Protein AF-A0A517XN65-F1 (afdb_monomer_lite)

Foldseek 3Di:
DQDDDDDPPPCCPPQVDCVSPVVVVVVVVCCSVPDPDDDPVVQVVVCCVPPHPDDPDPVPDPADEDCPDGNHPVCVVVCVVPRD

Sequence (84 aa):
MVWADVALSKHPRFANNVRDNLSGVSLMLRAVTRLRKPDLHALFGLHVRARGAWVESPDRADAVFAADRGLTPFDPDRVAADYL

Radius of gyration: 18.6 Å; chains: 1; bounding box: 40×21×49 Å

Organism: NCBI:txid2528023

Secondary structure (DSSP, 8-state):
---------S-TTTS-STTTTHHHHHHHHHHHHH--PPPHHHHHHHHHHHH----SSGGG-S--B-SSSBB-TT-HHHHHHHH-

Structure (mmCIF, N/CA/C/O backbone):
data_AF-A0A517XN65-F1
#
_entry.id   AF-A0A517XN65-F1
#
loop_
_atom_site.group_PDB
_atom_site.id
_atom_site.type_symbol
_atom_site.label_atom_id
_atom_site.label_alt_id
_atom_site.label_comp_id
_atom_site.label_asym_id
_atom_site.label_entity_id
_atom_site.label_seq_id
_atom_site.pdbx_PDB_ins_code
_atom_site.Cartn_x
_atom_site.Cartn_y
_atom_site.Cartn_z
_atom_site.occupancy
_atom_site.B_iso_or_equiv
_atom_site.auth_seq_id
_atom_site.auth_comp_id
_atom_site.auth_asym_id
_atom_site.auth_atom_id
_atom_site.pdbx_PDB_model_num
ATOM 1 N N . MET A 1 1 ? 8.156 -8.005 0.479 1.00 57.25 1 MET A N 1
ATOM 2 C CA . MET A 1 1 ? 8.139 -8.328 -0.965 1.00 57.25 1 MET A CA 1
ATOM 3 C C . MET A 1 1 ? 7.933 -7.036 -1.748 1.00 57.25 1 MET A C 1
ATOM 5 O O . MET A 1 1 ? 7.090 -6.246 -1.344 1.00 57.25 1 MET A O 1
ATOM 9 N N . VAL A 1 2 ? 8.718 -6.774 -2.798 1.00 66.69 2 VAL A N 1
ATOM 10 C CA . VAL A 1 2 ? 8.510 -5.627 -3.702 1.00 66.69 2 VAL A CA 1
ATOM 11 C C . VAL A 1 2 ? 8.045 -6.191 -5.038 1.00 66.69 2 VAL A C 1
ATOM 13 O O . VAL A 1 2 ? 8.831 -6.820 -5.737 1.00 66.69 2 VAL A O 1
ATOM 16 N N . TRP A 1 3 ? 6.767 -5.993 -5.354 1.00 68.12 3 TRP A N 1
ATOM 17 C CA . TRP A 1 3 ? 6.167 -6.353 -6.636 1.00 68.12 3 TRP A CA 1
ATOM 18 C C . TRP A 1 3 ? 5.674 -5.075 -7.321 1.00 68.12 3 TRP A C 1
ATOM 20 O O . TRP A 1 3 ? 5.134 -4.182 -6.656 1.00 68.12 3 TRP A O 1
ATOM 30 N N . ALA A 1 4 ? 5.977 -4.940 -8.610 1.00 72.44 4 ALA A N 1
ATOM 31 C CA . ALA A 1 4 ? 5.621 -3.785 -9.422 1.00 72.44 4 ALA A CA 1
ATOM 32 C C . ALA A 1 4 ? 5.656 -4.166 -10.904 1.00 72.44 4 ALA A C 1
ATOM 34 O O . ALA A 1 4 ? 6.672 -4.678 -11.381 1.00 72.44 4 ALA A O 1
ATOM 35 N N . ASP A 1 5 ? 4.588 -3.843 -11.627 1.00 76.38 5 ASP A N 1
ATOM 36 C CA . ASP A 1 5 ? 4.564 -3.923 -13.083 1.00 76.38 5 ASP A CA 1
ATOM 37 C C . ASP A 1 5 ? 5.210 -2.668 -13.673 1.00 76.38 5 ASP A C 1
ATOM 39 O O . ASP A 1 5 ? 4.771 -1.540 -13.442 1.00 76.38 5 ASP A O 1
ATOM 43 N N . VAL A 1 6 ? 6.296 -2.857 -14.424 1.00 75.88 6 VAL A N 1
ATOM 44 C CA . VAL A 1 6 ? 7.075 -1.762 -15.008 1.00 75.88 6 VAL A CA 1
ATOM 45 C C . VAL A 1 6 ? 7.150 -1.935 -16.518 1.00 75.88 6 VAL A C 1
ATOM 47 O O . VAL A 1 6 ? 7.716 -2.905 -17.018 1.00 75.88 6 VAL A O 1
ATOM 50 N N . ALA A 1 7 ? 6.637 -0.954 -17.258 1.00 74.88 7 ALA A N 1
ATOM 51 C CA . ALA A 1 7 ? 6.742 -0.921 -18.711 1.00 74.88 7 ALA A CA 1
ATOM 52 C C . ALA A 1 7 ? 8.034 -0.220 -19.171 1.00 74.88 7 ALA A C 1
ATOM 54 O O . ALA A 1 7 ? 8.312 0.918 -18.791 1.00 74.88 7 ALA A O 1
ATOM 55 N N . LEU A 1 8 ? 8.801 -0.865 -20.056 1.00 72.88 8 LEU A N 1
ATOM 56 C CA . LEU A 1 8 ? 9.954 -0.263 -20.738 1.00 72.88 8 LEU A CA 1
ATOM 57 C C . LEU A 1 8 ? 9.501 0.337 -22.081 1.00 72.88 8 LEU A C 1
ATOM 59 O O . LEU A 1 8 ? 9.527 -0.316 -23.122 1.00 72.88 8 LEU A O 1
ATOM 63 N N . SER A 1 9 ? 9.049 1.589 -22.061 1.00 67.69 9 SER A N 1
ATOM 64 C CA . SER A 1 9 ? 8.298 2.209 -23.166 1.00 67.69 9 SER A CA 1
ATOM 65 C C . SER A 1 9 ? 9.144 2.834 -24.283 1.00 67.69 9 SER A C 1
ATOM 67 O O . SER A 1 9 ? 8.616 3.093 -25.361 1.00 67.69 9 SER A O 1
ATOM 69 N N . LYS A 1 10 ? 10.453 3.054 -24.084 1.00 65.19 10 LYS A N 1
ATOM 70 C CA . LYS A 1 10 ? 11.271 3.795 -25.064 1.00 65.19 10 LYS A CA 1
ATOM 71 C C . LYS A 1 10 ? 11.638 2.972 -26.312 1.00 65.19 10 LYS A C 1
ATOM 73 O O . LYS A 1 10 ? 11.636 3.537 -27.396 1.00 65.19 10 LYS A O 1
ATOM 78 N N . HIS A 1 11 ? 11.876 1.655 -26.190 1.00 63.06 11 HIS A N 1
ATOM 79 C CA . HIS A 1 11 ? 12.213 0.750 -27.314 1.00 63.06 11 HIS A CA 1
ATOM 80 C C . HIS A 1 11 ? 11.747 -0.713 -27.091 1.00 63.06 11 HIS A C 1
ATOM 82 O O . HIS A 1 11 ? 12.569 -1.635 -27.089 1.00 63.06 11 HIS A O 1
ATOM 88 N N . PRO A 1 12 ? 10.435 -0.972 -26.937 1.00 61.81 12 PRO A N 1
ATOM 89 C CA . PRO A 1 12 ? 9.912 -2.275 -26.503 1.00 61.81 12 PRO A CA 1
ATOM 90 C C . PRO A 1 12 ? 10.179 -3.440 -27.474 1.00 61.81 12 PRO A C 1
ATOM 92 O O . PRO A 1 12 ? 10.053 -4.594 -27.083 1.00 61.81 12 PRO A O 1
ATOM 95 N N . ARG A 1 13 ? 10.542 -3.162 -28.735 1.00 62.72 13 ARG A N 1
ATOM 96 C CA . ARG A 1 13 ? 10.792 -4.184 -29.771 1.00 62.72 13 ARG A CA 1
ATOM 97 C C . ARG A 1 13 ? 12.269 -4.511 -30.012 1.00 62.72 13 ARG A C 1
ATOM 99 O O . ARG A 1 13 ? 12.544 -5.498 -30.678 1.00 62.72 13 ARG A O 1
ATOM 106 N N . PHE A 1 14 ? 13.197 -3.701 -29.498 1.00 59.47 14 PHE A N 1
ATOM 107 C CA . PHE A 1 14 ? 14.633 -3.828 -29.800 1.00 59.47 14 PHE A CA 1
ATOM 108 C C . PHE A 1 14 ? 15.503 -4.044 -28.559 1.00 59.47 14 PHE A C 1
ATOM 110 O O . PHE A 1 14 ? 16.564 -4.640 -28.668 1.00 59.47 14 PHE A O 1
ATOM 117 N N . ALA A 1 15 ? 15.057 -3.589 -27.384 1.00 66.62 15 ALA A N 1
ATOM 118 C CA . ALA A 1 15 ? 15.812 -3.676 -26.135 1.00 66.62 15 ALA A CA 1
ATOM 119 C C . ALA A 1 15 ? 14.873 -4.079 -24.981 1.00 66.62 15 ALA A C 1
ATOM 121 O O . ALA A 1 15 ? 14.677 -3.349 -24.006 1.00 66.62 15 ALA A O 1
ATOM 122 N N . ASN A 1 16 ? 14.204 -5.222 -25.148 1.00 71.19 16 ASN A N 1
ATOM 123 C CA . ASN A 1 16 ? 13.250 -5.766 -24.175 1.00 71.19 16 ASN A CA 1
ATOM 124 C C . ASN A 1 16 ? 13.895 -6.714 -23.152 1.00 71.19 16 ASN A C 1
ATOM 126 O O . ASN A 1 16 ? 13.238 -7.106 -22.192 1.00 71.19 16 ASN A O 1
ATOM 130 N N . ASN A 1 17 ? 15.164 -7.079 -23.347 1.00 78.69 17 ASN A N 1
ATOM 131 C CA . ASN A 1 17 ? 15.915 -7.914 -22.422 1.00 78.69 17 ASN A CA 1
ATOM 132 C C . ASN A 1 17 ? 16.878 -7.069 -21.567 1.00 78.69 17 ASN A C 1
ATOM 134 O O . ASN A 1 17 ? 17.239 -5.942 -21.910 1.00 78.69 17 ASN A O 1
ATOM 138 N N . VAL A 1 18 ? 17.305 -7.633 -20.435 1.00 81.06 18 VAL A N 1
ATOM 139 C CA . VAL A 1 18 ? 18.184 -6.948 -19.472 1.00 81.06 18 VAL A CA 1
ATOM 140 C C . VAL A 1 18 ? 19.557 -6.634 -20.065 1.00 81.06 18 VAL A C 1
ATOM 142 O O . VAL A 1 18 ? 20.130 -5.604 -19.732 1.00 81.06 18 VAL A O 1
ATOM 145 N N . ARG A 1 19 ? 20.088 -7.493 -20.943 1.00 83.12 19 ARG A N 1
ATOM 146 C CA . ARG A 1 19 ? 21.417 -7.308 -21.544 1.00 83.12 19 ARG A CA 1
ATOM 147 C C . ARG A 1 19 ? 21.458 -6.046 -22.405 1.00 83.12 19 ARG A C 1
ATOM 149 O O . ARG A 1 19 ? 22.372 -5.244 -22.250 1.00 83.12 19 ARG A O 1
ATOM 156 N N . ASP A 1 20 ? 20.440 -5.851 -23.234 1.00 82.12 20 ASP A N 1
ATOM 157 C CA . ASP A 1 20 ? 20.377 -4.756 -24.203 1.00 82.12 20 ASP A CA 1
ATOM 158 C C . ASP A 1 20 ? 19.773 -3.467 -23.608 1.00 82.12 20 ASP A C 1
ATOM 160 O O . ASP A 1 20 ? 19.895 -2.395 -24.196 1.00 82.12 20 ASP A O 1
ATOM 164 N N . ASN A 1 21 ? 19.149 -3.539 -22.422 1.00 82.25 21 ASN A N 1
ATOM 165 C CA . ASN A 1 21 ? 18.524 -2.397 -21.737 1.00 82.25 21 ASN A CA 1
ATOM 166 C C . ASN A 1 21 ? 18.876 -2.310 -20.243 1.00 82.25 21 ASN A C 1
ATOM 168 O O . ASN A 1 21 ? 18.052 -1.936 -19.401 1.00 82.25 21 ASN A O 1
ATOM 172 N N . LEU A 1 22 ? 20.114 -2.659 -19.888 1.00 87.00 22 LEU A N 1
ATOM 173 C CA . LEU A 1 22 ? 20.552 -2.695 -18.492 1.00 87.00 22 LEU A CA 1
ATOM 174 C C . LEU A 1 22 ? 20.371 -1.343 -17.791 1.00 87.00 22 LEU A C 1
ATOM 176 O O . LEU A 1 22 ? 19.973 -1.296 -16.627 1.00 87.00 22 LEU A O 1
ATOM 180 N N . SER A 1 23 ? 20.636 -0.239 -18.493 1.00 86.00 23 SER A N 1
ATOM 181 C CA . SER A 1 23 ? 20.533 1.116 -17.943 1.00 86.00 23 SER A CA 1
ATOM 182 C C . SER A 1 23 ? 19.087 1.510 -17.631 1.00 86.00 23 SER A C 1
ATOM 184 O O . SER A 1 23 ? 18.822 2.045 -16.552 1.00 86.00 23 SER A O 1
ATOM 186 N N . GLY A 1 24 ? 18.142 1.203 -18.525 1.00 84.31 24 GLY A N 1
ATOM 187 C CA . GLY A 1 24 ? 16.718 1.462 -18.319 1.00 84.31 24 GLY A CA 1
ATOM 188 C C . GLY A 1 24 ? 16.144 0.613 -17.188 1.00 84.31 24 GLY A C 1
ATOM 189 O O . GLY A 1 24 ? 15.506 1.150 -16.281 1.00 84.31 24 GLY A O 1
ATOM 190 N N . VAL A 1 25 ? 16.451 -0.688 -17.179 1.00 85.19 25 VAL A N 1
ATOM 191 C CA . VAL A 1 25 ? 16.053 -1.600 -16.093 1.00 85.19 25 VAL A CA 1
ATOM 192 C C . VAL A 1 25 ? 16.636 -1.142 -14.752 1.00 85.19 25 VAL A C 1
ATOM 194 O O . VAL A 1 25 ? 15.901 -1.038 -13.773 1.00 85.19 25 VAL A O 1
ATOM 197 N N . SER A 1 26 ? 17.922 -0.784 -14.700 1.00 88.44 26 SER A N 1
ATOM 198 C CA . SER A 1 26 ? 18.570 -0.301 -13.469 1.00 88.44 26 SER A CA 1
ATOM 199 C C . SER A 1 26 ? 17.939 0.990 -12.947 1.00 88.44 26 SER A C 1
ATOM 201 O O . SER A 1 26 ? 17.745 1.142 -11.739 1.00 88.44 26 SER A O 1
ATOM 203 N N . LEU A 1 27 ? 17.585 1.921 -13.839 1.00 88.38 27 LEU A N 1
ATOM 204 C CA . LEU A 1 27 ? 16.908 3.156 -13.453 1.00 88.38 27 LEU A CA 1
ATOM 205 C C . LEU A 1 27 ? 15.522 2.873 -12.867 1.00 88.38 27 LEU A C 1
ATOM 207 O O . LEU A 1 27 ? 15.180 3.442 -11.829 1.00 88.38 27 LEU A O 1
ATOM 211 N N . MET A 1 28 ? 14.752 1.985 -13.498 1.00 87.31 28 MET A N 1
ATOM 212 C CA . MET A 1 28 ? 13.431 1.597 -13.009 1.00 87.31 28 MET A CA 1
ATOM 213 C C . MET A 1 28 ? 13.508 0.866 -11.669 1.00 87.31 28 MET A C 1
ATOM 215 O O . MET A 1 28 ? 12.801 1.238 -10.737 1.00 87.31 28 MET A O 1
ATOM 219 N N . LEU A 1 29 ? 14.419 -0.100 -11.520 1.00 87.06 29 LEU A N 1
ATOM 220 C CA . LEU A 1 29 ? 14.653 -0.786 -10.246 1.00 87.06 29 LEU A CA 1
ATOM 221 C C . LEU A 1 29 ? 15.024 0.208 -9.144 1.00 87.06 29 LEU A C 1
ATOM 223 O O . LEU A 1 29 ? 14.476 0.144 -8.044 1.00 87.06 29 LEU A O 1
ATOM 227 N N . ARG A 1 30 ? 15.902 1.176 -9.434 1.00 88.81 30 ARG A N 1
ATOM 228 C CA . ARG A 1 30 ? 16.256 2.236 -8.481 1.00 88.81 30 ARG A CA 1
ATOM 229 C C . ARG A 1 30 ? 15.053 3.110 -8.125 1.00 88.81 30 ARG A C 1
ATOM 231 O O . ARG A 1 30 ? 14.918 3.487 -6.966 1.00 88.81 30 ARG A O 1
ATOM 238 N N . ALA A 1 31 ? 14.197 3.439 -9.090 1.00 87.50 31 ALA A N 1
ATOM 239 C CA . ALA A 1 31 ? 12.987 4.216 -8.840 1.00 87.50 31 ALA A CA 1
ATOM 240 C C . ALA A 1 31 ? 12.001 3.448 -7.946 1.00 87.50 31 ALA A C 1
ATOM 242 O O . ALA A 1 31 ? 11.566 3.983 -6.931 1.00 87.50 31 ALA A O 1
ATOM 243 N N . VAL A 1 32 ? 11.722 2.180 -8.262 1.00 86.69 32 VAL A N 1
ATOM 244 C CA . VAL A 1 32 ? 10.807 1.319 -7.494 1.00 86.69 32 VAL A CA 1
ATOM 245 C C . VAL A 1 32 ? 11.323 1.068 -6.075 1.00 86.69 32 VAL A C 1
ATOM 247 O O . VAL A 1 32 ? 10.552 1.138 -5.123 1.00 86.69 32 VAL A O 1
ATOM 250 N N . THR A 1 33 ? 12.623 0.815 -5.908 1.00 86.62 33 THR A N 1
ATOM 251 C CA . THR A 1 33 ? 13.215 0.511 -4.591 1.00 86.62 33 THR A CA 1
ATOM 252 C C . THR A 1 33 ? 13.411 1.740 -3.709 1.00 86.62 33 THR A C 1
ATOM 254 O O . THR A 1 33 ? 13.411 1.611 -2.488 1.00 86.62 33 THR A O 1
ATOM 257 N N . ARG A 1 34 ? 13.576 2.934 -4.294 1.00 87.56 34 ARG A N 1
ATOM 258 C CA . ARG A 1 34 ? 13.708 4.191 -3.535 1.00 87.56 34 ARG A CA 1
ATOM 259 C C . ARG A 1 34 ? 12.383 4.919 -3.329 1.00 87.56 34 ARG A C 1
ATOM 261 O O . ARG A 1 34 ? 12.360 5.933 -2.630 1.00 87.56 34 ARG A O 1
ATOM 268 N N . LEU A 1 35 ? 11.297 4.435 -3.928 1.00 84.75 35 LEU A N 1
ATOM 269 C CA . LEU A 1 35 ? 9.977 5.016 -3.744 1.00 84.75 35 LEU A CA 1
ATOM 270 C C . LEU A 1 35 ? 9.551 4.867 -2.280 1.00 84.75 35 LEU A C 1
ATOM 272 O O . LEU A 1 35 ? 9.404 3.758 -1.766 1.00 84.75 35 LEU A O 1
ATOM 276 N N . ARG A 1 36 ? 9.316 5.996 -1.608 1.00 84.19 36 ARG A N 1
ATOM 277 C CA . ARG A 1 36 ? 8.723 6.014 -0.269 1.00 84.19 36 ARG A CA 1
ATOM 278 C C . ARG A 1 36 ? 7.230 5.729 -0.398 1.00 84.19 36 ARG A C 1
ATOM 280 O O . ARG A 1 36 ? 6.450 6.641 -0.660 1.00 84.19 36 ARG A O 1
ATOM 287 N N . LYS A 1 37 ? 6.850 4.459 -0.262 1.00 83.31 37 LYS A N 1
ATOM 288 C CA . LYS A 1 37 ? 5.440 4.059 -0.199 1.00 83.31 37 LYS A CA 1
ATOM 289 C C . LYS A 1 37 ? 4.816 4.543 1.121 1.00 83.31 37 LYS A C 1
ATOM 291 O O . LYS A 1 37 ? 5.533 4.580 2.125 1.00 83.31 37 LYS A O 1
ATOM 296 N N . PRO A 1 38 ? 3.526 4.927 1.132 1.00 87.88 38 PRO A N 1
ATOM 297 C CA . PRO A 1 38 ? 2.812 5.153 2.384 1.00 87.88 38 PRO A CA 1
ATOM 298 C C . PRO A 1 38 ? 2.857 3.879 3.234 1.00 87.88 38 PRO A C 1
ATOM 300 O O . PRO A 1 38 ? 2.788 2.770 2.699 1.00 87.88 38 PRO A O 1
ATOM 303 N N . ASP A 1 39 ? 2.991 4.039 4.548 1.00 91.12 39 ASP A N 1
ATOM 304 C CA . ASP A 1 39 ? 2.746 2.935 5.472 1.00 91.12 39 ASP A CA 1
ATOM 305 C C . ASP A 1 39 ? 1.241 2.614 5.534 1.00 91.12 39 ASP A C 1
ATOM 307 O O . ASP A 1 39 ? 0.404 3.325 4.970 1.00 91.12 39 ASP A O 1
ATOM 311 N N . LEU A 1 40 ? 0.888 1.517 6.206 1.00 91.56 40 LEU A N 1
ATOM 312 C CA . LEU A 1 40 ? -0.502 1.071 6.302 1.00 91.56 40 LEU A CA 1
ATOM 313 C C . LEU A 1 40 ? -1.396 2.110 6.992 1.00 91.56 40 LEU A C 1
ATOM 315 O O . LEU A 1 40 ? -2.529 2.315 6.569 1.00 91.56 40 LEU A O 1
ATOM 319 N N . HIS A 1 41 ? -0.884 2.826 7.996 1.00 91.62 41 HIS A N 1
ATOM 320 C CA . HIS A 1 41 ? -1.648 3.873 8.672 1.00 91.62 41 HIS A CA 1
ATOM 321 C C . HIS A 1 41 ? -1.986 5.025 7.715 1.00 91.62 41 HIS A C 1
ATOM 323 O O . HIS A 1 41 ? -3.140 5.451 7.630 1.00 91.62 41 HIS A O 1
ATOM 329 N N . ALA A 1 42 ? -1.003 5.486 6.941 1.00 93.62 42 ALA A N 1
ATOM 330 C CA . ALA A 1 42 ? -1.191 6.513 5.929 1.00 93.62 42 ALA A CA 1
ATOM 331 C C . ALA A 1 42 ? -2.128 6.045 4.805 1.00 93.62 42 ALA A C 1
ATOM 333 O O . ALA A 1 42 ? -3.000 6.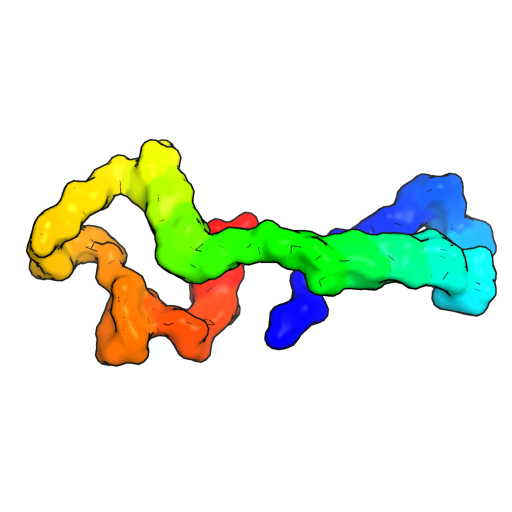809 4.390 1.00 93.62 42 ALA A O 1
ATOM 334 N N . LEU A 1 43 ? -1.990 4.797 4.340 1.00 93.62 43 LEU A N 1
ATOM 335 C CA . LEU A 1 43 ? -2.856 4.210 3.314 1.00 93.62 43 LEU A CA 1
ATOM 336 C C . LEU A 1 43 ? -4.327 4.225 3.751 1.00 93.62 43 LEU A C 1
ATOM 338 O O . LEU A 1 43 ? -5.164 4.808 3.060 1.00 93.62 43 LEU A O 1
ATOM 342 N N . PHE A 1 44 ? -4.650 3.646 4.911 1.00 93.50 44 PHE A N 1
ATOM 343 C CA . PHE A 1 44 ? -6.032 3.623 5.399 1.00 93.50 44 PHE A CA 1
ATOM 344 C C . PHE A 1 44 ? -6.543 5.021 5.740 1.00 93.50 44 PHE A C 1
ATOM 346 O O . PHE A 1 44 ? -7.692 5.337 5.441 1.00 93.50 44 PHE A O 1
ATOM 353 N N . GLY A 1 45 ? -5.688 5.900 6.269 1.00 93.44 45 GLY A N 1
ATOM 354 C CA . GLY A 1 45 ? -6.056 7.292 6.509 1.00 93.44 45 GLY A CA 1
ATOM 355 C C . GLY A 1 45 ? -6.451 8.041 5.233 1.00 93.44 45 GLY A C 1
ATOM 356 O O . GLY A 1 45 ? -7.389 8.841 5.264 1.00 93.44 45 GLY A O 1
ATOM 357 N N . LEU A 1 46 ? -5.799 7.766 4.099 1.00 94.06 46 LEU A N 1
ATOM 358 C CA . LEU A 1 46 ? -6.200 8.317 2.800 1.00 94.06 46 LEU A CA 1
ATOM 359 C C . LEU A 1 46 ? -7.566 7.782 2.351 1.00 94.06 46 LEU A C 1
ATOM 361 O O . LEU A 1 46 ? -8.395 8.572 1.900 1.00 94.06 46 LEU A O 1
ATOM 365 N N . HIS A 1 47 ? -7.829 6.485 2.522 1.00 94.19 47 HIS A N 1
ATOM 366 C CA . HIS A 1 47 ? -9.134 5.888 2.208 1.00 94.19 47 HIS A CA 1
ATOM 367 C C . HIS A 1 47 ? -10.259 6.463 3.064 1.00 94.19 47 HIS A C 1
ATOM 369 O O . HIS A 1 47 ? -11.287 6.863 2.519 1.00 94.19 47 HIS A O 1
ATOM 375 N N . VAL A 1 48 ? -10.046 6.594 4.376 1.00 94.44 48 VAL A N 1
ATOM 376 C CA . VAL A 1 48 ? -11.022 7.218 5.279 1.00 94.44 48 VAL A CA 1
ATOM 377 C C . VAL A 1 48 ? -11.303 8.653 4.841 1.00 94.44 48 VAL A C 1
ATOM 379 O O . VAL A 1 48 ? -12.459 9.026 4.694 1.00 94.44 48 VAL A O 1
ATOM 382 N N . ARG A 1 49 ? -10.266 9.447 4.547 1.00 94.06 49 ARG A N 1
ATOM 383 C CA . ARG A 1 49 ? -10.440 10.838 4.093 1.00 94.06 49 ARG A CA 1
ATOM 384 C C . ARG A 1 49 ? -11.168 10.964 2.756 1.00 94.06 49 ARG A C 1
ATOM 386 O O . ARG A 1 49 ? -11.825 11.975 2.536 1.00 94.06 49 ARG A O 1
ATOM 393 N N . ALA A 1 50 ? -11.000 10.001 1.854 1.00 95.25 50 ALA A N 1
ATOM 394 C CA . ALA A 1 50 ? -11.572 10.063 0.514 1.00 95.25 50 ALA A CA 1
ATOM 395 C C . ALA A 1 50 ? -12.986 9.468 0.426 1.00 95.25 50 ALA A C 1
ATOM 397 O O . ALA A 1 50 ? -13.769 9.909 -0.413 1.00 95.25 50 ALA A O 1
ATOM 398 N N . ARG A 1 51 ? -13.293 8.440 1.229 1.00 91.31 51 ARG A N 1
ATOM 399 C CA . ARG A 1 51 ? -14.482 7.585 1.045 1.00 91.31 51 ARG A CA 1
ATOM 400 C C . ARG A 1 51 ? -15.249 7.270 2.332 1.00 91.31 51 ARG A C 1
ATOM 402 O O . 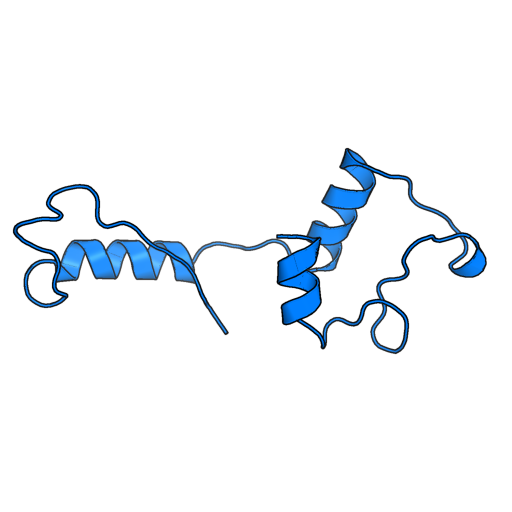ARG A 1 51 ? -16.254 6.573 2.254 1.00 91.31 51 ARG A O 1
ATOM 409 N N . GLY A 1 52 ? -14.804 7.738 3.496 1.00 92.56 52 GLY A N 1
ATOM 410 C CA . GLY A 1 52 ? -15.409 7.375 4.778 1.00 92.56 52 GLY A CA 1
ATOM 411 C C . GLY A 1 52 ? -15.298 8.464 5.842 1.00 92.56 52 GLY A C 1
ATOM 412 O O . GLY A 1 52 ? -15.194 9.653 5.542 1.00 92.56 52 GLY A O 1
ATOM 413 N N . ALA A 1 53 ? -15.339 8.041 7.104 1.00 93.44 53 ALA A N 1
ATOM 414 C CA . ALA A 1 53 ? -15.180 8.904 8.267 1.00 93.44 53 ALA A CA 1
ATOM 415 C C . ALA A 1 53 ? -14.452 8.155 9.390 1.00 93.44 53 ALA A C 1
ATOM 417 O O . ALA A 1 53 ? -14.592 6.942 9.537 1.00 93.44 53 ALA A O 1
ATOM 418 N N . TRP A 1 54 ? -13.672 8.885 10.188 1.00 92.62 54 TRP A N 1
ATOM 419 C CA . TRP A 1 54 ? -13.073 8.335 11.401 1.00 92.62 54 TRP A CA 1
ATOM 420 C C . TRP A 1 54 ? -14.140 8.185 12.482 1.00 92.62 54 TRP A C 1
ATOM 422 O O . TRP A 1 54 ? -14.941 9.094 12.699 1.00 92.62 54 TRP A O 1
ATOM 432 N N . VAL A 1 55 ? -14.120 7.055 13.185 1.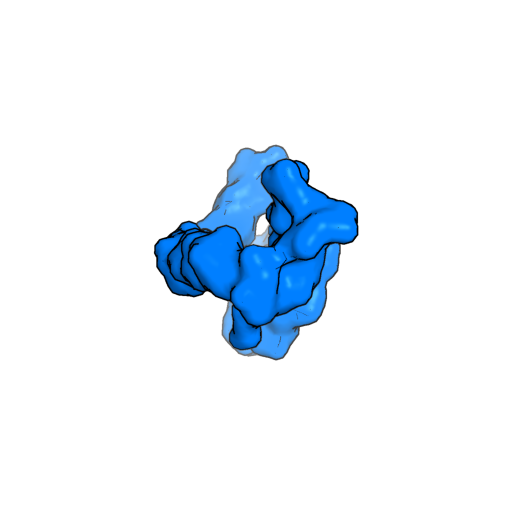00 94.44 55 VAL A N 1
ATOM 433 C CA . VAL A 1 55 ? -14.982 6.799 14.341 1.00 94.44 55 VAL A CA 1
ATOM 434 C C . VAL A 1 55 ? -14.132 6.586 15.588 1.00 94.44 55 VAL A C 1
ATOM 436 O O . VAL A 1 55 ? -13.053 6.006 15.528 1.00 94.44 55 VAL A O 1
ATOM 439 N N . GLU A 1 56 ? -14.623 7.064 16.729 1.00 90.50 56 GLU A N 1
ATOM 440 C CA . GLU A 1 56 ? -13.882 7.021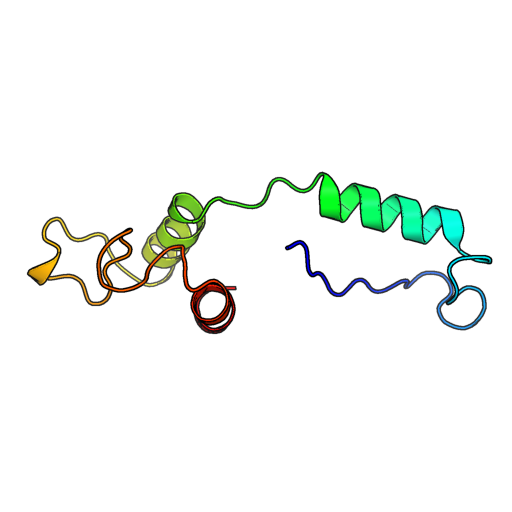 17.999 1.00 90.50 56 GLU A CA 1
ATOM 441 C C . GLU A 1 56 ? -13.932 5.654 18.695 1.00 90.50 56 GLU A C 1
ATOM 443 O O . GLU A 1 56 ? -13.071 5.350 19.515 1.00 90.50 56 GLU A O 1
ATOM 448 N N . SER A 1 57 ? -14.931 4.825 18.372 1.00 92.94 57 SER A N 1
ATOM 449 C CA . SER A 1 57 ? -15.083 3.481 18.936 1.00 92.94 57 SER A CA 1
ATOM 450 C C . SER A 1 57 ? -14.989 2.421 17.836 1.00 92.94 57 SER A C 1
ATOM 452 O O . SER A 1 57 ? -15.711 2.544 16.839 1.00 92.94 57 SER A O 1
ATOM 454 N N . PRO A 1 58 ? -14.177 1.361 18.027 1.00 90.19 58 PRO A N 1
ATOM 455 C CA . PRO A 1 58 ? -14.107 0.225 17.109 1.00 90.19 58 PRO A CA 1
ATOM 456 C C . PRO A 1 58 ? -15.463 -0.438 16.850 1.00 90.19 58 PRO A C 1
ATOM 458 O O . PRO A 1 58 ? -15.704 -0.896 15.741 1.00 90.19 58 PRO A O 1
ATOM 461 N N . ASP A 1 59 ? -16.368 -0.441 17.833 1.00 92.44 59 ASP A N 1
ATOM 462 C CA . ASP A 1 59 ? -17.683 -1.093 17.717 1.00 92.44 59 ASP A CA 1
ATOM 463 C C . ASP A 1 59 ? -18.617 -0.386 16.725 1.00 92.44 59 ASP A C 1
ATOM 465 O O . ASP A 1 59 ? -19.633 -0.940 16.311 1.00 92.44 59 ASP A O 1
ATOM 469 N N . ARG A 1 60 ? -18.289 0.857 16.353 1.00 92.50 60 ARG A N 1
ATOM 470 C CA . ARG A 1 60 ? -19.022 1.639 15.347 1.00 92.50 60 ARG A CA 1
ATOM 471 C C . ARG A 1 60 ? -18.310 1.687 13.998 1.00 92.50 60 ARG A C 1
ATOM 473 O O . ARG A 1 60 ? -18.745 2.433 13.126 1.00 92.50 60 ARG A O 1
ATOM 480 N N . ALA A 1 61 ? -17.195 0.976 13.849 1.00 93.88 61 ALA A N 1
ATOM 481 C CA . ALA A 1 61 ? -16.410 0.987 12.627 1.00 93.88 61 ALA A CA 1
ATOM 482 C C . ALA A 1 61 ? -16.879 -0.118 11.678 1.00 93.88 61 ALA A C 1
ATOM 484 O O . ALA A 1 61 ? -16.954 -1.280 12.070 1.00 93.88 61 ALA A O 1
ATOM 485 N N . ASP A 1 62 ? -17.100 0.226 10.407 1.00 91.81 62 ASP A N 1
ATOM 486 C CA . ASP A 1 62 ? -17.362 -0.771 9.358 1.00 91.81 62 ASP A CA 1
ATOM 487 C C . ASP A 1 62 ? -16.134 -1.662 9.102 1.00 91.81 62 ASP A C 1
ATOM 489 O O . ASP A 1 62 ? -16.249 -2.822 8.708 1.00 91.81 62 ASP A O 1
ATOM 493 N N . ALA A 1 63 ? -14.936 -1.120 9.341 1.00 90.81 63 ALA A N 1
ATOM 494 C CA . ALA A 1 63 ? -13.675 -1.837 9.259 1.00 90.81 63 ALA A CA 1
ATOM 495 C C . ALA A 1 63 ? -12.719 -1.380 10.366 1.00 90.81 63 ALA A C 1
ATOM 497 O O . ALA A 1 63 ? -12.521 -0.186 10.588 1.00 90.81 63 ALA A O 1
ATOM 498 N N . VAL A 1 64 ? -12.080 -2.346 11.027 1.00 92.94 64 VAL A N 1
ATOM 499 C CA . VAL A 1 64 ? -11.036 -2.109 12.031 1.00 92.94 64 VAL A CA 1
ATOM 500 C C . VAL A 1 64 ? -9.722 -2.644 11.485 1.00 92.94 64 VAL A C 1
ATOM 502 O O . VAL A 1 64 ? -9.626 -3.830 11.176 1.00 92.94 64 VAL A O 1
ATOM 505 N N . PHE A 1 65 ? -8.718 -1.776 11.382 1.00 91.38 65 PHE A N 1
ATOM 506 C CA . PHE A 1 65 ? -7.349 -2.173 11.069 1.00 91.38 65 PHE A CA 1
ATOM 507 C C . PHE A 1 65 ? -6.536 -2.279 12.363 1.00 91.38 65 PHE A C 1
ATOM 509 O O . PHE A 1 65 ? -6.300 -1.269 13.030 1.00 91.38 65 PHE A O 1
ATOM 516 N N . ALA A 1 66 ? -6.134 -3.495 12.737 1.00 91.31 66 ALA A N 1
ATOM 517 C CA . ALA A 1 66 ? -5.397 -3.764 13.971 1.00 91.31 66 ALA A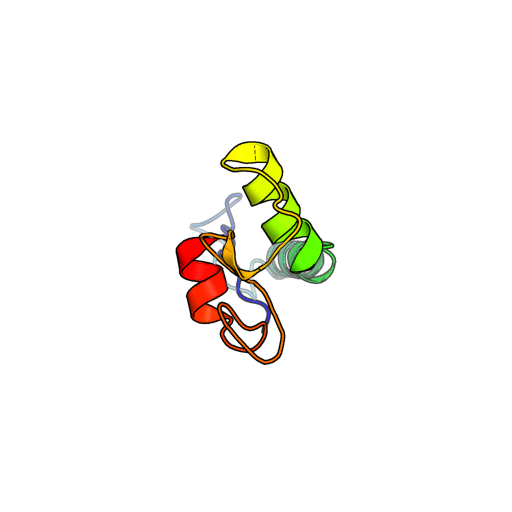 CA 1
ATOM 518 C C . ALA A 1 66 ? -4.498 -5.002 13.838 1.00 91.31 66 ALA A C 1
ATOM 520 O O . ALA A 1 66 ? -4.691 -5.843 12.968 1.00 91.31 66 ALA A O 1
ATOM 521 N N . ALA A 1 67 ? -3.497 -5.130 14.711 1.00 91.00 67 ALA A N 1
ATOM 522 C CA . ALA A 1 67 ? -2.566 -6.260 14.674 1.00 91.00 67 ALA A CA 1
ATOM 523 C C . ALA A 1 67 ? -3.223 -7.608 15.027 1.00 91.00 67 ALA A C 1
ATOM 525 O O . ALA A 1 67 ? -2.783 -8.645 14.541 1.00 91.00 67 ALA A O 1
ATOM 526 N N . ASP A 1 68 ? -4.257 -7.588 15.865 1.00 92.25 68 ASP A N 1
ATOM 527 C CA . ASP A 1 68 ? -4.860 -8.759 16.506 1.00 92.25 68 ASP A CA 1
ATOM 528 C C . ASP A 1 68 ? -6.312 -9.033 16.078 1.00 92.25 68 ASP A C 1
ATOM 530 O O . ASP A 1 68 ? -6.879 -10.059 16.451 1.00 92.25 68 ASP A O 1
ATOM 534 N N . ARG A 1 69 ? -6.933 -8.138 15.301 1.00 89.88 69 ARG A N 1
ATOM 535 C CA . ARG A 1 69 ? -8.341 -8.246 14.893 1.00 89.88 69 ARG A CA 1
ATOM 536 C C . ARG A 1 69 ? -8.640 -7.484 13.609 1.00 89.88 69 ARG A C 1
ATOM 538 O O . ARG A 1 69 ? -7.934 -6.548 13.249 1.00 89.88 69 ARG A O 1
ATOM 545 N N . GLY A 1 70 ? -9.754 -7.844 12.974 1.00 89.44 70 GLY A N 1
ATOM 546 C CA . GLY A 1 70 ? -10.242 -7.171 11.774 1.00 89.44 70 GLY A CA 1
ATOM 547 C C . GLY A 1 70 ? -9.307 -7.370 10.580 1.00 89.44 70 GLY A C 1
ATOM 548 O O . GLY A 1 70 ? -8.893 -8.493 10.294 1.00 89.44 70 GLY A O 1
ATOM 549 N N . LEU A 1 71 ? -9.001 -6.285 9.868 1.00 91.38 71 LEU A N 1
ATOM 550 C CA . LEU A 1 71 ? -7.992 -6.280 8.813 1.00 91.38 71 LEU A CA 1
ATOM 551 C C . LEU A 1 71 ? -6.609 -6.194 9.471 1.00 91.38 71 LEU A C 1
ATOM 553 O O . LEU A 1 71 ? -6.296 -5.199 10.124 1.00 91.38 71 LEU A O 1
ATOM 557 N N . THR A 1 72 ? -5.787 -7.231 9.319 1.00 91.94 72 THR A N 1
ATOM 558 C CA . THR A 1 72 ? -4.473 -7.286 9.975 1.00 91.94 72 THR A CA 1
ATOM 559 C C . THR A 1 72 ? -3.350 -6.887 9.020 1.00 91.94 72 THR A C 1
ATOM 561 O O . THR A 1 72 ? -3.466 -7.091 7.810 1.00 91.94 72 THR A O 1
ATOM 564 N N . PRO A 1 73 ? -2.218 -6.356 9.524 1.00 89.38 73 PRO A N 1
ATOM 565 C CA . PRO A 1 73 ? -1.044 -6.073 8.695 1.00 89.38 73 PRO A CA 1
ATOM 566 C C . PRO A 1 73 ? -0.382 -7.338 8.125 1.00 89.38 73 PRO A C 1
ATOM 568 O O . PRO A 1 73 ? 0.530 -7.231 7.308 1.00 89.38 73 PRO A O 1
ATOM 571 N N . PHE A 1 74 ? -0.804 -8.523 8.574 1.00 92.19 74 PHE A N 1
ATOM 572 C CA . PHE A 1 74 ? -0.218 -9.809 8.204 1.00 92.19 74 PHE A CA 1
ATOM 573 C C . PHE A 1 74 ? -0.930 -10.485 7.024 1.00 92.19 74 PHE A C 1
ATOM 575 O O . PHE A 1 74 ? -0.484 -11.542 6.588 1.00 92.19 74 PHE A O 1
ATOM 582 N N . ASP A 1 75 ? -1.983 -9.862 6.485 1.00 89.44 75 ASP A N 1
ATOM 583 C CA . ASP A 1 75 ? -2.704 -10.300 5.283 1.00 89.44 75 ASP A CA 1
ATOM 584 C C . ASP A 1 75 ? -2.486 -9.300 4.124 1.00 89.44 75 ASP A C 1
ATOM 586 O O . ASP A 1 75 ? -3.361 -8.487 3.805 1.00 89.44 75 ASP A O 1
ATOM 590 N N . PRO A 1 76 ? -1.279 -9.275 3.523 1.00 87.62 76 PRO A N 1
ATOM 591 C CA . PRO A 1 76 ? -0.927 -8.287 2.506 1.00 87.62 76 PRO A CA 1
ATOM 592 C C . PRO A 1 76 ? -1.718 -8.455 1.204 1.00 87.62 76 PRO A C 1
ATOM 594 O O . PRO A 1 76 ? -1.889 -7.470 0.487 1.00 87.62 76 PRO A O 1
ATOM 597 N N . ASP A 1 77 ? -2.207 -9.660 0.902 1.00 89.31 77 ASP A N 1
ATOM 598 C CA . ASP A 1 77 ? -2.957 -9.939 -0.325 1.00 89.31 77 ASP A CA 1
ATOM 599 C C . ASP A 1 77 ? -4.341 -9.292 -0.272 1.00 89.31 77 ASP A C 1
ATOM 601 O O . ASP A 1 77 ? -4.755 -8.632 -1.228 1.00 89.31 77 ASP A O 1
ATOM 605 N N . ARG A 1 78 ? -5.023 -9.379 0.876 1.00 89.75 78 ARG A N 1
ATOM 606 C CA . ARG A 1 78 ? -6.290 -8.674 1.083 1.00 89.75 78 ARG A CA 1
ATOM 607 C C . ARG A 1 78 ? -6.113 -7.157 1.069 1.00 89.75 78 ARG A C 1
ATOM 609 O O . ARG A 1 78 ? -6.908 -6.451 0.455 1.00 89.75 78 ARG A O 1
ATOM 616 N N . VAL A 1 79 ? -5.048 -6.646 1.698 1.00 90.12 79 VAL A N 1
ATOM 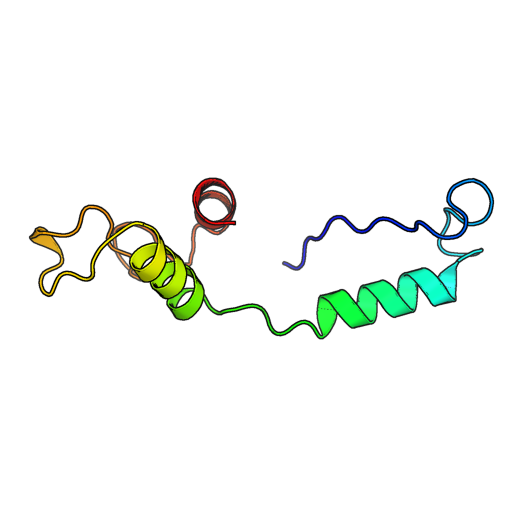617 C CA . VAL A 1 79 ? -4.730 -5.207 1.649 1.00 90.12 79 VAL A CA 1
ATOM 618 C C . VAL A 1 79 ? -4.518 -4.748 0.205 1.00 90.12 79 VAL A C 1
ATOM 620 O O . VAL A 1 79 ? -5.006 -3.686 -0.175 1.00 90.12 79 VAL A O 1
ATOM 623 N N . ALA A 1 80 ? -3.813 -5.539 -0.604 1.00 88.44 80 ALA A N 1
ATOM 624 C CA . ALA A 1 80 ? -3.574 -5.212 -2.002 1.00 88.44 80 ALA A CA 1
ATOM 625 C C . ALA A 1 80 ? -4.853 -5.260 -2.849 1.00 88.44 80 ALA A C 1
ATOM 627 O O . ALA A 1 80 ? -5.052 -4.368 -3.661 1.00 88.44 80 ALA A O 1
ATOM 628 N N . ALA A 1 81 ? -5.718 -6.257 -2.655 1.00 89.88 81 ALA A N 1
ATOM 629 C CA . ALA A 1 81 ? -6.940 -6.409 -3.445 1.00 89.88 81 ALA A CA 1
ATOM 630 C C . ALA A 1 81 ? -7.971 -5.297 -3.190 1.00 89.88 81 ALA A C 1
ATOM 632 O O . ALA A 1 81 ? -8.625 -4.836 -4.126 1.00 89.88 81 ALA A O 1
ATOM 633 N N . ASP A 1 82 ? -8.107 -4.868 -1.934 1.00 89.06 82 ASP A N 1
ATOM 634 C CA . ASP A 1 82 ? -9.194 -3.973 -1.526 1.00 89.06 82 ASP A CA 1
ATOM 635 C C . ASP A 1 82 ? -8.766 -2.491 -1.466 1.00 89.06 82 ASP A C 1
ATOM 637 O O . ASP A 1 82 ? -9.616 -1.597 -1.539 1.00 89.06 82 ASP A O 1
ATOM 641 N N . TYR A 1 83 ? -7.462 -2.206 -1.318 1.00 88.31 83 TYR A N 1
ATOM 642 C CA . TYR A 1 83 ? -6.971 -0.860 -0.982 1.00 88.31 83 TYR A CA 1
ATOM 643 C C . TYR A 1 83 ? -5.829 -0.320 -1.859 1.00 88.31 83 TYR A C 1
ATOM 645 O O . TYR A 1 83 ? -5.485 0.858 -1.683 1.00 88.31 83 TYR A O 1
ATOM 653 N N . LEU A 1 84 ? -5.246 -1.108 -2.771 1.00 85.81 84 LEU A N 1
ATOM 654 C CA . LEU A 1 84 ? -4.242 -0.651 -3.751 1.00 85.81 84 LEU A CA 1
ATOM 655 C C . LEU A 1 84 ? -4.821 -0.621 -5.168 1.00 85.81 84 LEU A C 1
ATOM 657 O O . LEU A 1 84 ? -4.474 0.343 -5.887 1.00 85.81 84 LEU A O 1
#

pLDDT: mean 85.37, std 9.54, range [57.25, 95.25]